Protein AF-A0A967WT87-F1 (afdb_monomer)

Sequence (71 aa):
DTCHFYAGGSALHSIDSVDPRKIYIFHINDVEERPMETIEDAHRLLPGEGVIPLDDILAHLQGIGFDGLCS

Nearest PDB structures (foldseek):
  1i6n-assembly1_A  TM=9.675E-01  e=1.720E-05  Bacillus subtilis
  2g0w-assembly1_A  TM=8.218E-01  e=3.932E-02  Listeria monocytogenes
  7vpf-assembly1_B  TM=7.889E-01  e=8.294E-02  Paenibacillus sp. FSL H7-0331
  3ju2-assembly1_A  TM=7.292E-01  e=2.144E-01  Sinorhizobium meliloti

Structure (mmCIF, N/CA/C/O backbone):
data_AF-A0A967WT87-F1
#
_entry.id   AF-A0A967WT87-F1
#
loop_
_atom_site.group_PDB
_atom_site.id
_atom_site.type_symbol
_atom_site.label_atom_id
_atom_site.label_alt_id
_atom_site.label_comp_id
_atom_site.label_asym_id
_atom_site.label_entity_id
_atom_site.label_seq_id
_atom_site.pdbx_PDB_ins_code
_atom_site.Cartn_x
_atom_site.Cartn_y
_atom_site.Cartn_z
_atom_site.occupancy
_atom_site.B_iso_or_equiv
_atom_site.auth_seq_id
_atom_site.auth_comp_id
_atom_site.auth_asym_id
_atom_site.auth_atom_id
_atom_site.pdbx_PDB_model_num
ATOM 1 N N . ASP A 1 1 ? 0.169 2.963 2.749 1.00 97.00 1 ASP A N 1
ATOM 2 C CA . ASP A 1 1 ? 0.914 3.340 1.540 1.00 97.00 1 ASP A CA 1
ATOM 3 C C . ASP A 1 1 ? 1.154 2.075 0.743 1.00 97.00 1 ASP A C 1
ATOM 5 O O . ASP A 1 1 ? 1.874 1.195 1.209 1.00 97.00 1 ASP A O 1
ATOM 9 N N . THR A 1 2 ? 0.470 1.946 -0.388 1.00 98.06 2 THR A N 1
ATOM 10 C CA . THR A 1 2 ? 0.533 0.761 -1.252 1.00 98.06 2 THR A CA 1
ATOM 11 C C . THR A 1 2 ? 1.897 0.586 -1.920 1.00 98.06 2 THR A C 1
ATOM 13 O O . THR A 1 2 ? 2.349 -0.551 -2.025 1.00 98.06 2 THR A O 1
ATOM 16 N N . CYS A 1 3 ? 2.602 1.671 -2.277 1.00 97.56 3 CYS A N 1
ATOM 17 C CA . CYS A 1 3 ? 3.957 1.594 -2.845 1.00 97.56 3 CYS A CA 1
ATOM 18 C C . CYS A 1 3 ? 4.917 0.945 -1.850 1.00 97.56 3 CYS A C 1
ATOM 20 O O . CYS A 1 3 ? 5.546 -0.056 -2.175 1.00 97.56 3 CYS A O 1
ATOM 22 N N . HIS A 1 4 ? 4.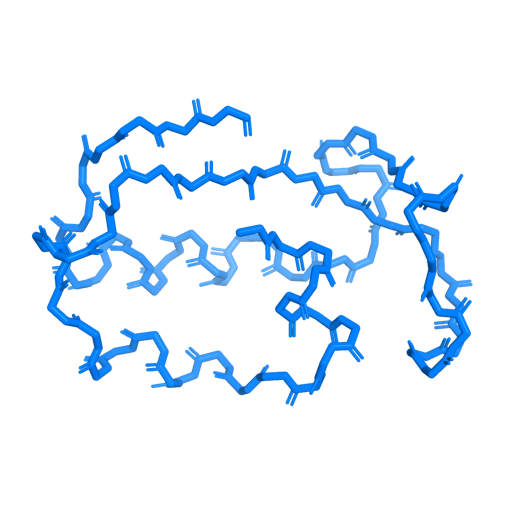982 1.446 -0.613 1.00 97.25 4 HIS A N 1
ATOM 23 C CA . HIS A 1 4 ? 5.873 0.863 0.395 1.00 97.25 4 HIS A CA 1
ATOM 24 C C . HIS A 1 4 ? 5.471 -0.559 0.794 1.00 97.25 4 HIS A C 1
ATOM 26 O O . HIS A 1 4 ? 6.340 -1.386 1.061 1.00 97.25 4 HIS A O 1
ATOM 32 N N . PHE A 1 5 ? 4.170 -0.862 0.820 1.00 97.44 5 PHE A N 1
ATOM 33 C CA . PHE A 1 5 ? 3.689 -2.215 1.090 1.00 97.44 5 PHE A CA 1
ATOM 34 C C . PHE A 1 5 ? 4.180 -3.202 0.020 1.00 97.44 5 PHE A C 1
ATOM 36 O O . PHE A 1 5 ? 4.753 -4.239 0.358 1.00 97.44 5 PHE A O 1
ATOM 43 N N . TYR A 1 6 ? 4.018 -2.839 -1.258 1.00 97.38 6 TYR A N 1
ATOM 44 C CA . TYR A 1 6 ? 4.443 -3.640 -2.403 1.00 97.38 6 TYR A CA 1
ATOM 45 C C . TYR A 1 6 ? 5.971 -3.726 -2.514 1.00 97.38 6 TYR A C 1
ATOM 47 O O . TYR A 1 6 ? 6.511 -4.825 -2.528 1.00 97.38 6 TYR A O 1
ATOM 55 N N . ALA A 1 7 ? 6.682 -2.594 -2.497 1.00 96.44 7 ALA A N 1
ATOM 56 C CA . ALA A 1 7 ? 8.146 -2.533 -2.570 1.00 96.44 7 ALA A CA 1
ATOM 57 C C . ALA A 1 7 ? 8.838 -3.252 -1.400 1.00 96.44 7 ALA A C 1
ATOM 59 O O . ALA A 1 7 ? 9.918 -3.816 -1.557 1.00 96.44 7 ALA A O 1
ATOM 60 N N . GLY A 1 8 ? 8.210 -3.259 -0.220 1.00 95.69 8 GLY A N 1
ATOM 61 C CA . GLY A 1 8 ? 8.694 -3.988 0.951 1.00 95.69 8 GLY A CA 1
ATOM 62 C C . GLY A 1 8 ? 8.443 -5.499 0.908 1.00 95.69 8 GLY A C 1
ATOM 63 O O . GLY A 1 8 ? 8.810 -6.185 1.860 1.00 95.69 8 GLY A O 1
ATOM 64 N N . GLY A 1 9 ? 7.794 -6.023 -0.139 1.00 95.62 9 GLY A N 1
ATOM 65 C CA . GLY A 1 9 ? 7.436 -7.439 -0.244 1.00 95.62 9 GLY A CA 1
ATOM 66 C C . GLY A 1 9 ? 6.450 -7.893 0.834 1.00 95.62 9 GLY A C 1
ATOM 67 O O . GLY A 1 9 ? 6.479 -9.051 1.253 1.00 95.62 9 GLY A O 1
ATOM 68 N N . SER A 1 10 ? 5.604 -6.981 1.326 1.00 96.62 10 SER A N 1
ATOM 69 C CA . SER A 1 10 ? 4.627 -7.306 2.366 1.00 96.62 10 SER A CA 1
ATOM 70 C C . SER A 1 10 ? 3.584 -8.275 1.816 1.00 96.62 10 SER A C 1
ATOM 72 O O . SER A 1 10 ? 3.057 -8.096 0.718 1.00 96.62 10 SER A O 1
ATOM 74 N N . ALA A 1 11 ? 3.272 -9.319 2.578 1.00 97.19 11 ALA A N 1
ATOM 75 C CA . ALA A 1 11 ? 2.296 -10.308 2.149 1.00 97.19 11 ALA A CA 1
ATOM 76 C C . ALA A 1 11 ? 0.868 -9.791 2.366 1.00 97.19 11 ALA A C 1
ATOM 78 O O . ALA A 1 11 ? 0.554 -9.316 3.450 1.00 97.19 11 ALA A O 1
ATOM 79 N N . LEU A 1 12 ? -0.025 -9.947 1.385 1.00 97.31 12 LEU A N 1
ATOM 80 C CA . LEU A 1 12 ? -1.415 -9.461 1.468 1.00 97.31 12 LEU A CA 1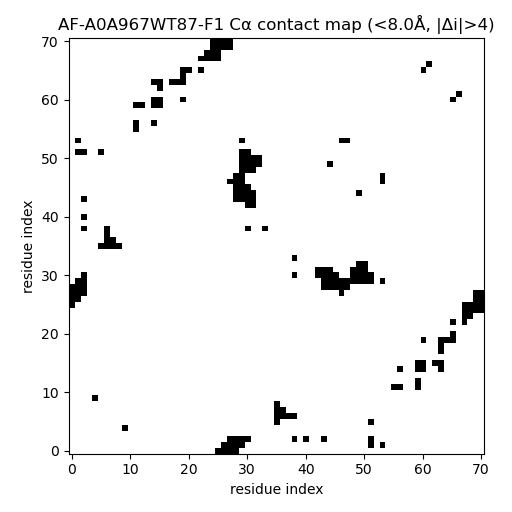
ATOM 81 C C . LEU A 1 12 ? -2.142 -9.911 2.747 1.00 97.31 12 LEU A C 1
ATOM 83 O O . LEU A 1 12 ? -2.7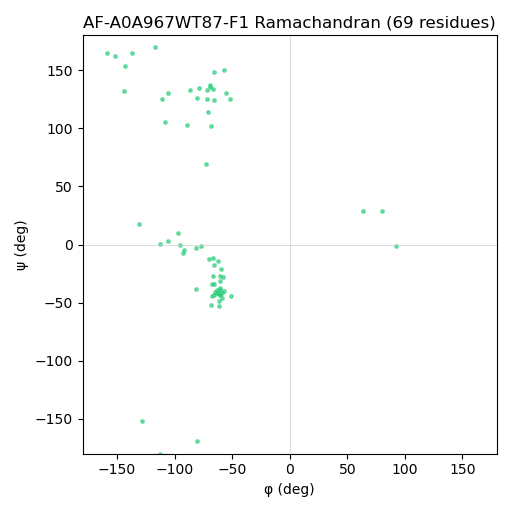29 -9.091 3.448 1.00 97.31 12 LEU A O 1
ATOM 87 N N . HIS A 1 13 ? -1.988 -11.184 3.125 1.00 96.94 13 HIS A N 1
ATOM 88 C CA . HIS A 1 13 ? -2.589 -11.751 4.339 1.00 96.94 13 HIS A CA 1
ATOM 89 C C . HIS A 1 13 ? -2.104 -11.096 5.645 1.00 96.94 13 HIS A C 1
ATOM 91 O O . HIS A 1 13 ? -2.708 -11.301 6.695 1.00 96.94 13 HIS A O 1
ATOM 97 N N . SER A 1 14 ? -1.015 -10.313 5.632 1.00 97.75 14 SER A N 1
ATOM 98 C CA . SER A 1 14 ? -0.599 -9.576 6.827 1.00 97.75 14 SER A CA 1
ATOM 99 C C . SER A 1 14 ? -1.613 -8.497 7.206 1.00 97.75 14 SER A C 1
ATOM 101 O O . SER A 1 14 ? -1.717 -8.165 8.386 1.00 97.75 14 SER A O 1
ATOM 103 N N . ILE A 1 15 ? -2.373 -7.974 6.233 1.00 98.00 15 ILE A N 1
ATOM 104 C CA . ILE A 1 15 ? -3.432 -6.979 6.456 1.00 98.00 15 ILE A CA 1
ATOM 105 C C . ILE A 1 15 ? -4.510 -7.547 7.388 1.00 98.00 15 ILE A C 1
ATOM 107 O O . ILE A 1 15 ? -4.929 -6.852 8.309 1.00 98.00 15 ILE A O 1
ATOM 111 N N . ASP A 1 16 ? -4.859 -8.828 7.243 1.00 97.81 16 ASP A N 1
ATOM 112 C CA . ASP A 1 16 ? -5.906 -9.503 8.029 1.00 97.81 16 ASP A CA 1
ATOM 113 C C . ASP A 1 16 ? -5.635 -9.509 9.544 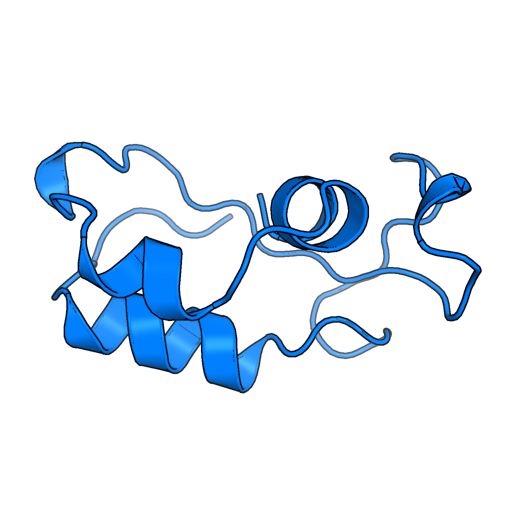1.00 97.81 16 ASP A C 1
ATOM 115 O O . ASP A 1 16 ? -6.544 -9.679 10.3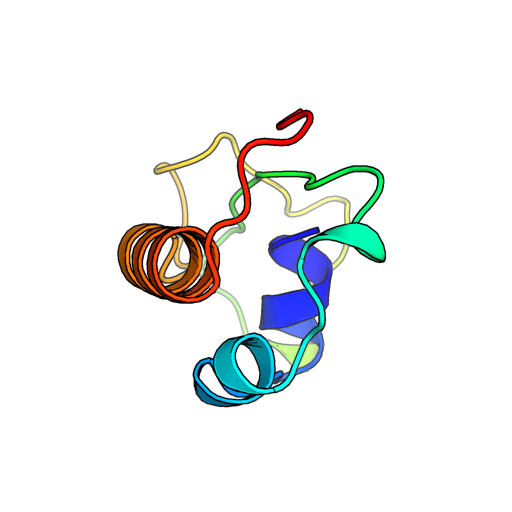56 1.00 97.81 16 ASP A O 1
ATOM 119 N N . SER A 1 17 ? -4.371 -9.325 9.940 1.00 97.31 17 SER A N 1
ATOM 120 C CA . SER A 1 17 ? -3.938 -9.292 11.342 1.00 97.31 17 SER A CA 1
ATOM 121 C C . SER A 1 17 ? -3.922 -7.890 11.965 1.00 97.31 17 SER A C 1
ATOM 123 O O . SER A 1 17 ? -3.640 -7.741 13.159 1.00 97.31 17 SER A O 1
ATOM 125 N N . VAL A 1 18 ? -4.200 -6.850 11.175 1.00 97.31 18 VAL A N 1
ATOM 126 C CA . VAL A 1 18 ? -4.137 -5.452 11.608 1.00 97.31 18 VAL A CA 1
ATOM 127 C C . VAL A 1 18 ? -5.465 -5.033 12.239 1.00 97.31 18 VAL A C 1
ATOM 129 O O . VAL A 1 18 ? -6.535 -5.254 11.685 1.00 97.31 18 VAL A O 1
ATOM 132 N N . ASP A 1 19 ? -5.405 -4.372 13.400 1.00 97.69 19 ASP A N 1
ATOM 133 C CA . ASP A 1 19 ? -6.574 -3.677 13.958 1.00 97.69 19 ASP A CA 1
ATOM 134 C C . ASP A 1 19 ? -6.864 -2.438 13.091 1.00 97.69 19 ASP A C 1
ATOM 136 O O . ASP A 1 19 ? -6.038 -1.515 13.092 1.00 97.69 19 ASP A O 1
ATOM 140 N N . PRO A 1 20 ? -8.007 -2.368 12.379 1.00 97.38 20 PRO A N 1
ATOM 141 C CA . PRO A 1 20 ? -8.308 -1.276 11.449 1.00 97.38 20 PRO A CA 1
ATOM 142 C C . PRO A 1 20 ? -8.284 0.097 12.133 1.00 97.38 20 PRO A C 1
ATOM 144 O O . PRO A 1 20 ? -7.917 1.090 11.514 1.00 97.38 20 PRO A O 1
ATOM 147 N N . ARG A 1 21 ? -8.570 0.165 13.442 1.00 97.31 21 ARG A N 1
ATOM 148 C CA . ARG A 1 21 ? -8.567 1.416 14.224 1.00 97.31 21 ARG A CA 1
ATOM 149 C C . ARG A 1 21 ? -7.167 1.988 14.444 1.00 97.31 21 ARG A C 1
ATOM 151 O O . ARG A 1 21 ? -7.034 3.113 14.916 1.00 97.31 21 ARG A O 1
ATOM 158 N N . LYS A 1 22 ? -6.122 1.207 14.159 1.00 97.50 22 LYS A N 1
ATOM 159 C CA . LYS A 1 22 ? -4.721 1.646 14.211 1.00 97.50 22 LYS A CA 1
ATOM 160 C C . LYS A 1 22 ? -4.215 2.153 12.860 1.00 97.50 22 LYS A C 1
ATOM 162 O O . LYS A 1 22 ? -3.104 2.675 12.799 1.00 97.50 22 LYS A O 1
ATOM 167 N N . ILE A 1 23 ? -5.005 2.015 11.795 1.00 97.31 23 ILE A N 1
ATOM 168 C CA . ILE A 1 23 ? -4.708 2.584 10.482 1.00 97.31 23 ILE A CA 1
ATOM 169 C C . ILE A 1 23 ? -5.305 3.991 10.458 1.00 97.31 23 ILE A C 1
ATOM 171 O O . ILE A 1 23 ? -6.512 4.163 10.333 1.00 97.31 23 ILE A O 1
ATOM 175 N N . TYR A 1 24 ? -4.467 5.014 10.618 1.00 97.06 24 TYR A N 1
ATOM 176 C CA . TYR A 1 24 ? -4.949 6.401 10.632 1.00 97.06 24 TYR A CA 1
ATOM 177 C C . TYR A 1 24 ? -5.175 6.963 9.228 1.00 97.06 24 TYR A C 1
ATOM 179 O O . TYR A 1 24 ? -6.118 7.720 9.012 1.00 97.06 24 TYR A O 1
ATOM 187 N N . ILE A 1 25 ? -4.296 6.618 8.285 1.00 97.31 25 ILE A N 1
ATOM 188 C CA . ILE A 1 25 ? -4.352 7.078 6.898 1.00 97.31 25 ILE A CA 1
ATOM 189 C C . ILE A 1 25 ? -3.882 5.939 5.995 1.00 97.31 25 ILE A C 1
ATOM 191 O O . ILE A 1 25 ? -2.836 5.331 6.241 1.00 97.31 25 ILE A O 1
ATOM 195 N N . PHE A 1 26 ? -4.638 5.669 4.936 1.00 97.94 26 PHE A N 1
ATOM 196 C CA . PHE A 1 26 ? -4.263 4.740 3.881 1.00 97.94 26 PHE A CA 1
ATOM 197 C C . PHE A 1 26 ? -3.934 5.516 2.602 1.00 97.94 26 PHE A C 1
ATOM 199 O O . PHE A 1 26 ? -4.827 6.024 1.934 1.00 97.94 26 PHE A O 1
ATOM 206 N N . HIS A 1 27 ? -2.645 5.619 2.269 1.00 98.31 27 HIS A N 1
ATOM 207 C CA . HIS A 1 27 ? -2.233 6.167 0.973 1.00 98.31 27 HIS A CA 1
ATOM 208 C C . HIS A 1 27 ? -2.349 5.110 -0.125 1.00 98.31 27 HIS A C 1
ATOM 210 O O . HIS A 1 27 ? -1.757 4.029 0.024 1.00 98.31 27 HIS A O 1
ATOM 216 N N . ILE A 1 28 ? -3.074 5.441 -1.192 1.00 98.25 28 ILE A N 1
ATOM 217 C CA . ILE A 1 28 ? -3.248 4.637 -2.394 1.00 98.25 28 ILE A CA 1
ATOM 218 C C . ILE A 1 28 ? -2.539 5.294 -3.579 1.00 98.25 28 ILE A C 1
ATOM 220 O O . ILE A 1 28 ? -2.757 6.444 -3.944 1.00 98.25 28 ILE A O 1
ATOM 224 N N . ASN A 1 29 ? -1.672 4.521 -4.203 1.00 98.12 29 ASN A N 1
ATOM 225 C CA . ASN A 1 29 ? -0.940 4.875 -5.407 1.00 98.12 29 ASN A CA 1
ATOM 226 C C . ASN A 1 29 ? -0.482 3.587 -6.089 1.00 98.12 29 ASN A C 1
ATOM 228 O O . ASN A 1 29 ? -0.483 2.518 -5.473 1.00 98.12 29 ASN A O 1
ATOM 232 N N . ASP A 1 30 ? -0.080 3.684 -7.344 1.00 98.44 30 ASP A N 1
ATOM 233 C CA . ASP A 1 30 ? 0.453 2.550 -8.094 1.00 98.44 30 ASP A CA 1
ATOM 234 C C . ASP A 1 30 ? 1.941 2.750 -8.392 1.00 98.44 30 ASP A C 1
ATOM 236 O O . ASP A 1 30 ? 2.520 3.754 -7.966 1.00 98.44 30 ASP A O 1
ATOM 240 N N . VAL A 1 31 ? 2.581 1.801 -9.076 1.00 98.12 31 VAL A N 1
ATOM 241 C CA . VAL A 1 31 ? 3.989 1.911 -9.500 1.00 98.12 31 VAL A CA 1
ATOM 242 C C . VAL A 1 31 ? 4.232 1.291 -10.874 1.00 98.12 31 VAL A C 1
ATOM 244 O O . VAL A 1 31 ? 3.533 0.366 -11.285 1.00 98.12 31 VAL A O 1
ATOM 247 N N . GLU A 1 32 ? 5.262 1.782 -11.563 1.00 97.69 32 GLU A N 1
ATOM 248 C CA . GLU A 1 32 ? 5.766 1.206 -12.817 1.00 97.69 32 GLU A CA 1
ATOM 249 C C . GLU A 1 32 ? 6.168 -0.279 -12.678 1.00 97.69 32 GLU A C 1
ATOM 251 O O . GLU A 1 32 ? 6.658 -0.713 -11.631 1.00 97.69 32 GLU A O 1
ATOM 256 N N . GLU A 1 33 ? 6.045 -1.055 -13.763 1.00 97.06 33 GLU A N 1
ATOM 257 C CA . GLU A 1 33 ? 6.481 -2.458 -13.807 1.00 97.06 33 GLU A CA 1
ATOM 258 C C . GLU A 1 33 ? 8.008 -2.578 -13.747 1.00 97.06 33 GLU A C 1
ATOM 260 O O . GLU A 1 33 ? 8.717 -2.349 -14.732 1.00 97.06 33 GLU A O 1
ATOM 265 N N . ARG A 1 34 ? 8.530 -2.930 -12.569 1.00 95.62 34 ARG A N 1
ATOM 266 C CA . ARG A 1 34 ? 9.968 -2.968 -12.295 1.00 95.62 34 ARG A CA 1
ATOM 267 C C . ARG A 1 34 ? 10.325 -3.998 -11.223 1.00 95.62 34 ARG A C 1
ATOM 269 O O . ARG A 1 34 ? 9.454 -4.389 -10.444 1.00 95.62 34 ARG A O 1
ATOM 276 N N . PRO A 1 35 ? 11.608 -4.403 -11.123 1.00 95.75 35 PRO A N 1
ATOM 277 C CA . PRO A 1 35 ? 12.072 -5.208 -9.999 1.00 95.75 35 PRO A CA 1
ATOM 278 C C . PRO A 1 35 ? 11.760 -4.509 -8.673 1.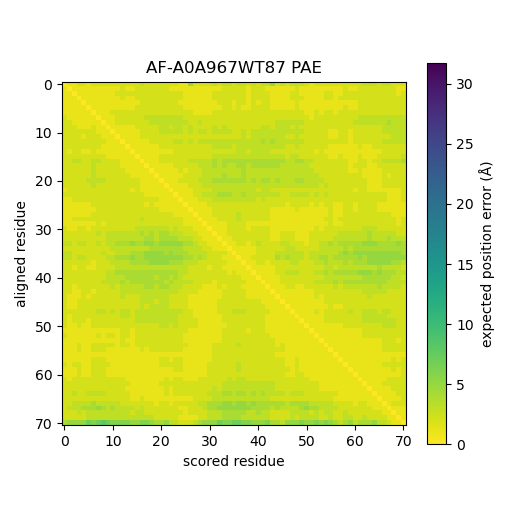00 95.75 35 PRO A C 1
ATOM 280 O O . PRO A 1 35 ? 12.057 -3.320 -8.510 1.00 95.75 35 PRO A O 1
ATOM 283 N N . MET A 1 36 ? 11.151 -5.248 -7.748 1.00 92.88 36 MET A N 1
ATOM 284 C CA . MET A 1 36 ? 10.565 -4.728 -6.510 1.00 92.88 36 MET A CA 1
ATOM 285 C C . MET A 1 36 ? 11.583 -3.958 -5.658 1.00 92.88 36 MET A C 1
ATOM 287 O O . MET A 1 36 ? 11.294 -2.881 -5.148 1.00 92.88 36 MET A O 1
ATOM 291 N N . GLU A 1 37 ? 12.812 -4.464 -5.594 1.00 93.38 37 GLU A N 1
ATOM 292 C CA . GLU A 1 37 ? 13.949 -3.884 -4.881 1.00 93.38 37 GLU A CA 1
ATOM 293 C C . GLU A 1 37 ? 14.450 -2.550 -5.461 1.00 93.38 37 GLU A C 1
ATOM 295 O O . GLU A 1 37 ? 15.253 -1.868 -4.830 1.00 93.38 37 GLU A O 1
ATOM 300 N N . THR A 1 38 ? 13.990 -2.176 -6.658 1.00 96.00 38 THR A N 1
ATOM 301 C CA . THR A 1 38 ? 14.348 -0.918 -7.334 1.00 96.00 38 THR A CA 1
ATOM 302 C C . THR A 1 38 ? 13.228 0.119 -7.302 1.00 96.00 38 THR A C 1
ATOM 304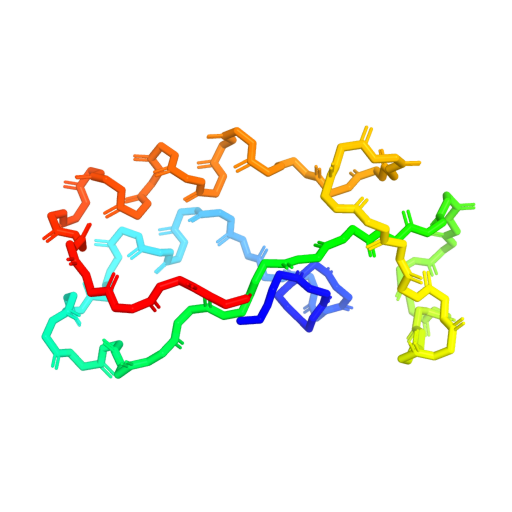 O O . THR A 1 38 ? 13.353 1.168 -7.938 1.00 96.00 38 THR A O 1
ATOM 307 N N . ILE A 1 39 ? 12.107 -0.182 -6.644 1.00 97.12 39 ILE A N 1
ATOM 308 C CA . ILE A 1 39 ? 10.981 0.742 -6.537 1.00 97.12 39 ILE A CA 1
ATOM 309 C C . ILE A 1 39 ? 11.369 1.881 -5.592 1.00 97.12 39 ILE A C 1
ATOM 311 O O . ILE A 1 39 ? 11.887 1.671 -4.499 1.00 97.12 39 ILE A O 1
ATOM 315 N N . GLU A 1 40 ? 11.086 3.102 -6.031 1.00 94.56 40 GLU A N 1
ATOM 316 C CA . GLU A 1 40 ? 11.345 4.341 -5.298 1.00 94.56 40 GLU A CA 1
ATOM 317 C C . GLU A 1 40 ? 10.120 5.238 -5.463 1.00 94.56 40 GLU A C 1
ATOM 319 O O . GLU A 1 40 ? 9.312 5.033 -6.372 1.00 94.56 40 GLU A O 1
ATOM 324 N N . ASP A 1 41 ? 10.002 6.272 -4.634 1.00 95.56 41 ASP A N 1
ATOM 325 C CA . ASP A 1 41 ? 8.854 7.183 -4.676 1.00 95.56 41 ASP A CA 1
ATOM 326 C C . ASP A 1 41 ? 8.696 7.910 -6.017 1.00 95.56 41 ASP A C 1
ATOM 328 O O . ASP A 1 41 ? 7.578 8.246 -6.402 1.00 95.56 41 ASP A O 1
ATOM 332 N N . ALA A 1 42 ? 9.791 8.108 -6.755 1.00 96.94 42 ALA A N 1
ATOM 333 C CA . ALA A 1 42 ? 9.772 8.711 -8.087 1.00 96.94 42 ALA A CA 1
ATOM 334 C C . ALA A 1 42 ? 9.047 7.854 -9.141 1.00 96.94 42 ALA A C 1
ATOM 336 O O . ALA A 1 42 ? 8.676 8.375 -10.186 1.00 96.94 42 ALA A O 1
ATOM 337 N N . HIS A 1 43 ? 8.837 6.564 -8.868 1.00 97.00 43 HIS A N 1
ATOM 338 C CA . HIS A 1 43 ? 8.191 5.614 -9.778 1.00 97.00 43 HIS A CA 1
ATOM 339 C C . HIS A 1 43 ? 6.696 5.424 -9.476 1.00 97.00 43 HIS A C 1
ATOM 341 O O . HIS A 1 43 ? 6.078 4.496 -9.999 1.00 97.00 43 HIS A O 1
ATOM 347 N N . ARG A 1 44 ? 6.118 6.254 -8.593 1.00 97.94 44 ARG A N 1
ATOM 348 C CA . ARG A 1 44 ? 4.688 6.212 -8.269 1.00 97.94 44 ARG A CA 1
ATOM 349 C C . ARG A 1 44 ? 3.853 6.683 -9.460 1.00 97.94 44 ARG A C 1
ATOM 351 O O . ARG A 1 44 ? 4.149 7.704 -10.075 1.00 97.94 44 ARG A O 1
ATOM 358 N N . LEU A 1 45 ? 2.770 5.964 -9.716 1.00 98.50 45 LEU A N 1
ATOM 359 C CA . LEU A 1 45 ? 1.751 6.270 -10.715 1.00 98.50 45 LEU A CA 1
ATOM 360 C C . LEU A 1 45 ? 0.399 6.519 -10.036 1.00 98.50 45 LEU A C 1
ATOM 362 O O . LEU A 1 45 ? 0.231 6.272 -8.833 1.00 98.50 45 LEU A O 1
ATOM 366 N N . LEU A 1 46 ? -0.577 7.003 -10.807 1.00 98.25 46 LEU A N 1
ATOM 367 C CA . LEU A 1 46 ? -1.952 7.088 -10.323 1.00 98.25 46 LEU A CA 1
ATOM 368 C C . LEU A 1 46 ? -2.518 5.671 -10.087 1.00 98.25 46 LEU A C 1
ATOM 370 O O . LEU A 1 46 ? -2.131 4.738 -10.795 1.00 98.25 46 LEU A O 1
ATOM 374 N N . PRO A 1 47 ? -3.424 5.482 -9.106 1.00 98.38 47 PRO A N 1
ATOM 375 C CA . PRO A 1 47 ? -4.046 4.183 -8.847 1.00 98.38 47 PRO A CA 1
ATOM 376 C C . PRO A 1 47 ? -4.652 3.556 -10.113 1.00 98.38 47 PRO A C 1
ATOM 378 O O . PRO A 1 47 ? -5.498 4.177 -10.758 1.00 98.38 47 PRO A O 1
ATOM 381 N N . GLY A 1 48 ? -4.248 2.325 -10.442 1.00 97.94 48 GLY A N 1
ATOM 382 C CA . GLY A 1 48 ? -4.744 1.576 -11.601 1.00 97.94 48 GLY A CA 1
ATOM 383 C C . GLY A 1 48 ? -3.923 1.747 -12.883 1.00 97.94 48 GLY A C 1
ATOM 384 O O . GLY A 1 48 ? -4.255 1.130 -13.893 1.00 97.94 48 GLY A O 1
ATOM 385 N N . GLU A 1 49 ? -2.862 2.558 -12.866 1.00 98.38 49 GLU A N 1
ATOM 386 C CA . GLU A 1 49 ? -1.935 2.711 -13.998 1.00 98.38 49 GLU A CA 1
ATOM 387 C C . GLU A 1 49 ? -0.691 1.810 -13.895 1.00 98.38 49 GLU A C 1
ATOM 389 O O . GLU A 1 49 ? 0.162 1.849 -14.783 1.00 98.38 49 GLU A O 1
ATOM 394 N N . GLY A 1 50 ? -0.561 1.016 -12.827 1.00 97.75 50 GLY A N 1
ATOM 395 C CA . GLY A 1 50 ? 0.638 0.234 -12.536 1.00 97.75 50 GLY A CA 1
ATOM 396 C C . GLY A 1 50 ? 0.380 -1.246 -12.257 1.00 97.75 50 GLY A C 1
ATOM 397 O O . GLY A 1 50 ? -0.539 -1.856 -12.804 1.00 97.75 50 GLY A O 1
ATOM 398 N N . VAL A 1 51 ? 1.270 -1.843 -11.458 1.00 97.94 51 VAL A N 1
ATOM 399 C CA . VAL A 1 51 ? 1.331 -3.298 -11.223 1.00 97.94 51 VAL A CA 1
ATOM 400 C C . VAL A 1 51 ? 0.977 -3.737 -9.803 1.00 97.94 51 VAL A C 1
ATOM 402 O O . VAL A 1 51 ? 1.025 -4.933 -9.508 1.00 97.94 51 VAL A O 1
ATOM 405 N N . ILE A 1 52 ? 0.646 -2.815 -8.897 1.00 98.31 52 ILE A N 1
ATOM 406 C CA . ILE A 1 52 ? 0.266 -3.199 -7.535 1.00 98.31 52 ILE A CA 1
ATOM 407 C C . ILE A 1 52 ? -1.098 -3.909 -7.578 1.00 98.31 52 ILE A C 1
ATOM 409 O O . ILE A 1 52 ? -2.024 -3.401 -8.210 1.00 98.31 52 ILE A O 1
ATOM 413 N N . PRO A 1 53 ? -1.287 -5.041 -6.869 1.00 97.94 53 PRO A N 1
ATOM 414 C CA . PRO A 1 53 ? -2.589 -5.701 -6.752 1.00 97.94 53 PRO A CA 1
ATOM 415 C C . PRO A 1 53 ? -3.529 -4.905 -5.825 1.00 97.94 53 PRO A C 1
ATOM 417 O O . PRO A 1 53 ? -3.815 -5.304 -4.695 1.00 97.94 53 PRO A O 1
ATOM 420 N N . LEU A 1 54 ? -3.968 -3.727 -6.277 1.00 98.50 54 LEU A N 1
ATOM 421 C CA . LEU A 1 54 ? -4.754 -2.781 -5.482 1.00 98.50 54 LEU A CA 1
ATOM 422 C C . LEU A 1 54 ? -6.109 -3.362 -5.073 1.00 98.50 54 LEU A C 1
ATOM 424 O O . LEU A 1 54 ? -6.489 -3.212 -3.915 1.00 98.50 54 LEU A O 1
ATOM 428 N N . ASP A 1 55 ? -6.796 -4.067 -5.975 1.00 98.38 55 ASP A N 1
ATOM 429 C CA . ASP A 1 55 ? -8.090 -4.696 -5.682 1.00 98.38 55 ASP A CA 1
ATOM 430 C C . ASP A 1 55 ? -7.986 -5.694 -4.522 1.00 98.38 55 ASP A C 1
ATOM 432 O O . ASP A 1 55 ? -8.827 -5.683 -3.621 1.00 98.38 55 ASP A O 1
ATOM 436 N N . ASP A 1 56 ? -6.918 -6.497 -4.483 1.00 98.50 56 ASP A N 1
ATOM 437 C CA . ASP A 1 56 ? -6.684 -7.447 -3.395 1.00 98.50 56 ASP A CA 1
ATOM 438 C C . ASP A 1 56 ? -6.386 -6.717 -2.077 1.00 98.50 56 ASP A C 1
ATOM 440 O O . ASP A 1 56 ? -6.954 -7.050 -1.036 1.00 98.50 56 ASP A O 1
ATOM 444 N N . ILE A 1 57 ? -5.538 -5.680 -2.106 1.00 98.44 57 ILE A N 1
ATOM 445 C CA . ILE A 1 57 ? -5.237 -4.864 -0.916 1.00 98.44 57 ILE A CA 1
ATOM 446 C C . ILE A 1 57 ? -6.519 -4.234 -0.358 1.00 98.44 57 ILE A C 1
ATOM 448 O O . ILE A 1 57 ? -6.759 -4.282 0.852 1.00 98.44 57 ILE A O 1
ATOM 452 N N . LEU A 1 58 ? -7.351 -3.657 -1.227 1.00 98.00 58 LEU A N 1
ATOM 453 C CA . LEU A 1 58 ? -8.619 -3.038 -0.850 1.00 98.00 58 LEU A CA 1
ATOM 454 C C . LEU A 1 58 ? -9.605 -4.071 -0.296 1.00 98.00 58 LEU A C 1
ATOM 456 O O . LEU A 1 58 ? -10.253 -3.801 0.714 1.00 98.00 58 LEU A O 1
ATOM 460 N N . ALA A 1 59 ? -9.678 -5.264 -0.891 1.00 98.44 59 ALA A N 1
ATOM 461 C CA . ALA A 1 59 ? -10.513 -6.353 -0.393 1.00 98.44 59 ALA A CA 1
ATOM 462 C C . ALA A 1 59 ? -10.098 -6.801 1.018 1.00 98.44 59 ALA A C 1
ATOM 464 O O . ALA A 1 59 ? -10.960 -6.978 1.880 1.00 98.44 59 ALA A O 1
ATOM 465 N N . HIS A 1 60 ? -8.795 -6.920 1.290 1.00 98.44 60 HIS A N 1
ATOM 466 C CA . HIS A 1 60 ? -8.283 -7.242 2.626 1.00 98.44 60 HIS A CA 1
ATOM 467 C C . HIS A 1 60 ? -8.563 -6.124 3.646 1.00 98.44 60 HIS A C 1
ATOM 469 O O . HIS A 1 60 ? -9.029 -6.399 4.753 1.00 98.44 60 HIS A O 1
ATOM 475 N N . LEU A 1 61 ? -8.356 -4.854 3.274 1.00 98.25 61 LEU A N 1
ATOM 476 C CA . LEU A 1 61 ? -8.687 -3.705 4.130 1.00 98.25 61 LEU A CA 1
ATOM 477 C C . LEU A 1 61 ? 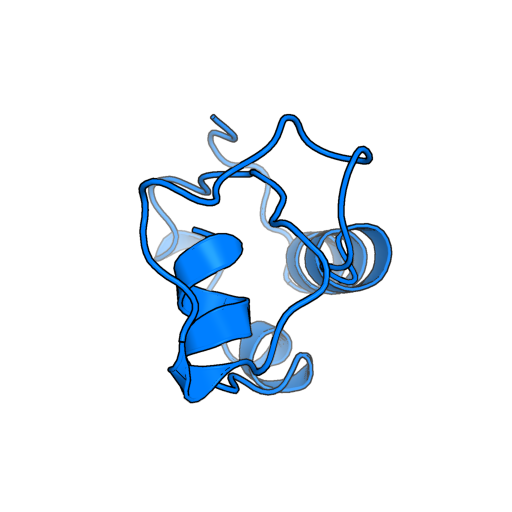-10.185 -3.646 4.457 1.00 98.25 61 LEU A C 1
ATOM 479 O O . LEU A 1 61 ? -10.566 -3.443 5.612 1.00 98.25 61 LEU A O 1
ATOM 483 N N . GLN A 1 62 ? -11.039 -3.878 3.461 1.00 97.75 62 GLN A N 1
ATOM 484 C CA . GLN A 1 62 ? -12.480 -3.983 3.665 1.00 97.75 62 GLN A CA 1
ATOM 485 C C . GLN A 1 62 ? -12.828 -5.183 4.560 1.00 97.75 62 GLN A C 1
ATOM 487 O O . GLN A 1 62 ? -13.703 -5.073 5.419 1.00 97.75 62 GLN A O 1
ATOM 492 N N . GLY A 1 63 ? -12.134 -6.313 4.398 1.00 98.31 63 GLY A N 1
ATOM 493 C CA . GLY A 1 63 ? -12.316 -7.528 5.195 1.00 98.31 63 GLY A CA 1
ATOM 494 C C . GLY A 1 63 ? -12.044 -7.329 6.687 1.00 98.31 63 GLY A C 1
ATOM 495 O O . GLY A 1 63 ? -12.787 -7.856 7.515 1.00 98.31 63 GLY A O 1
ATOM 496 N N . ILE A 1 64 ? -11.047 -6.511 7.040 1.00 98.25 64 ILE A N 1
ATOM 497 C CA . ILE A 1 64 ? -10.795 -6.121 8.438 1.00 98.25 64 ILE A CA 1
ATOM 498 C C . ILE A 1 64 ? -11.694 -4.976 8.924 1.00 98.25 64 ILE A C 1
ATOM 500 O O . ILE A 1 64 ? -11.628 -4.618 10.096 1.00 98.25 64 ILE A O 1
ATOM 504 N N . GLY A 1 65 ? -12.543 -4.408 8.062 1.00 98.06 65 GLY A N 1
ATOM 505 C CA . GLY A 1 65 ? -13.473 -3.332 8.410 1.00 98.06 65 GLY A CA 1
ATOM 506 C C . GLY A 1 65 ? -12.842 -1.941 8.462 1.00 98.06 65 GLY A C 1
ATOM 507 O O . GLY A 1 65 ? -13.298 -1.104 9.237 1.00 98.06 65 GLY A O 1
ATOM 508 N N . PHE A 1 66 ? -11.788 -1.684 7.685 1.00 98.12 66 PHE A N 1
ATOM 509 C CA . PHE A 1 66 ? -11.236 -0.337 7.548 1.00 98.12 66 PHE A CA 1
ATOM 510 C C . PHE A 1 66 ? -12.178 0.565 6.731 1.00 98.12 66 PHE A C 1
ATOM 512 O O . PHE A 1 66 ? -12.514 0.250 5.592 1.00 98.12 66 PHE A O 1
ATOM 519 N N . ASP A 1 67 ? -12.566 1.705 7.304 1.00 96.62 67 ASP A N 1
ATOM 520 C CA . ASP A 1 67 ? -13.449 2.723 6.712 1.00 96.62 67 ASP A CA 1
ATOM 521 C C . ASP A 1 67 ? -12.874 4.152 6.831 1.00 96.62 67 ASP A C 1
ATOM 523 O O . ASP A 1 67 ? -13.591 5.149 6.713 1.00 96.62 67 ASP A O 1
ATOM 527 N N . GLY A 1 68 ? -11.567 4.251 7.091 1.00 96.31 68 GLY A N 1
ATOM 528 C CA . GLY A 1 68 ? -10.869 5.507 7.345 1.00 96.31 68 GLY A CA 1
ATOM 529 C C . GLY A 1 68 ? -10.502 6.301 6.089 1.00 96.31 68 GLY A C 1
ATOM 530 O O . GLY A 1 68 ? -10.918 6.009 4.968 1.00 96.31 68 GLY A O 1
ATOM 531 N N . LEU A 1 69 ? -9.676 7.333 6.285 1.00 97.44 69 LEU A N 1
ATOM 532 C CA . LEU A 1 69 ? -9.225 8.205 5.202 1.00 97.44 69 LEU A CA 1
ATOM 533 C C . LEU A 1 69 ? -8.340 7.436 4.210 1.00 97.44 69 LEU A C 1
ATOM 535 O O . LEU A 1 69 ? -7.292 6.899 4.583 1.00 97.44 69 LEU A O 1
ATOM 539 N N . CYS A 1 70 ? -8.742 7.473 2.942 1.00 96.88 70 CYS A N 1
ATOM 540 C CA . CYS A 1 70 ? -7.933 7.075 1.800 1.00 96.88 70 CYS A CA 1
ATOM 541 C C . CYS A 1 70 ? -7.472 8.332 1.050 1.00 96.88 70 CYS A C 1
ATOM 543 O O . CYS A 1 70 ? -8.293 9.213 0.782 1.00 96.88 70 CYS A O 1
ATOM 545 N N . SER A 1 71 ? -6.172 8.430 0.765 1.00 94.06 71 SER A N 1
ATOM 546 C CA . SER A 1 71 ? -5.550 9.558 0.058 1.00 94.06 71 SER A CA 1
ATOM 547 C C . SER A 1 71 ? -4.614 9.097 -1.039 1.00 94.06 71 SER A C 1
ATOM 549 O O . SER A 1 71 ? -4.070 7.985 -0.904 1.00 94.06 71 SER A O 1
#

Solvent-accessible surface area (backbone atoms only — not comparable to full-atom values): 4268 Å² total; per-residue (Å²): 76,44,52,62,39,56,45,66,67,58,58,72,74,60,51,66,74,48,65,38,91,76,54,76,66,40,40,66,41,13,28,65,90,64,66,50,90,72,64,52,82,90,44,58,36,60,72,85,75,42,67,62,68,55,70,60,53,50,49,37,41,51,71,49,62,47,82,66,54,74,81

Radius of gyration: 11.88 Å; Cα contacts (8 Å, |Δi|>4): 102; chains: 1; bounding box: 28×21×28 Å

Foldseek 3D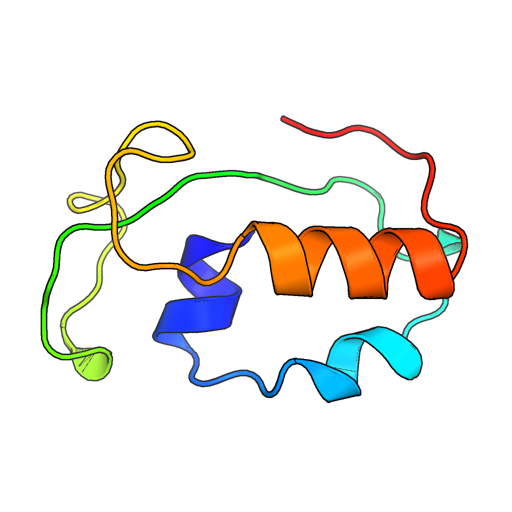i:
DQLCCQLVVPDLCVLLVDQLVPCAEAEDWAFAPDDSPPRDPVRTHHHPPHDGPVVSNVVSSVVSPRPHHYD

Mean predicted aligned error: 2.03 Å

Secondary structure (DSSP, 8-state):
-HHHHHHTT--GGGGGGS-GGG--EE---EE-S--GGG--GGGEE-TTSSSS-HHHHHHHHHHTT--SEE-

pLDDT: mean 97.31, std 1.18, range [92.88, 98.5]